Protein AF-G0PFN5-F1 (afdb_monomer)

Radius of gyration: 45.29 Å; Cα contacts (8 Å, |Δi|>4): 20; chains: 1; bounding box: 100×35×114 Å

pLDDT: mean 77.84, std 21.35, range [34.56, 98.44]

Mean predicted aligned error: 17.58 Å

Structure (mmCIF, N/CA/C/O backbone):
data_AF-G0PFN5-F1
#
_entry.id   AF-G0PFN5-F1
#
loop_
_atom_site.group_PDB
_atom_site.id
_atom_site.type_symbol
_atom_site.label_atom_id
_atom_site.label_alt_id
_atom_site.label_comp_id
_atom_site.label_asym_id
_atom_site.label_entity_id
_atom_site.label_seq_id
_atom_site.pdbx_PDB_ins_code
_atom_site.Cartn_x
_atom_site.Cartn_y
_atom_site.Cartn_z
_atom_site.occupancy
_atom_site.B_iso_or_equiv
_atom_site.auth_seq_id
_atom_site.auth_comp_id
_atom_site.auth_asym_id
_atom_site.auth_atom_id
_atom_site.pdbx_PDB_model_num
ATOM 1 N N . MET A 1 1 ? 53.628 -2.715 -49.954 1.00 38.34 1 MET A N 1
ATOM 2 C CA . MET A 1 1 ? 52.979 -1.403 -49.764 1.00 38.34 1 MET A CA 1
ATOM 3 C C . MET A 1 1 ? 51.522 -1.708 -49.493 1.00 38.34 1 MET A C 1
ATOM 5 O O . MET A 1 1 ? 50.896 -2.338 -50.331 1.00 38.34 1 MET A O 1
ATOM 9 N N . VAL A 1 2 ? 51.063 -1.473 -48.265 1.00 45.38 2 VAL A N 1
ATOM 10 C CA . VAL A 1 2 ? 49.713 -1.853 -47.828 1.00 45.38 2 VAL A CA 1
ATOM 11 C C . VAL A 1 2 ? 48.744 -0.859 -48.460 1.00 45.38 2 VAL A C 1
ATOM 13 O O . VAL A 1 2 ? 48.841 0.332 -48.179 1.00 45.38 2 VAL A O 1
ATOM 16 N N . ASN A 1 3 ? 47.882 -1.337 -49.359 1.00 46.19 3 ASN A N 1
ATOM 17 C CA . ASN A 1 3 ? 46.813 -0.542 -49.956 1.00 46.19 3 ASN A CA 1
ATOM 18 C C . ASN A 1 3 ? 45.850 -0.127 -48.838 1.00 46.19 3 ASN A C 1
ATOM 20 O O . ASN A 1 3 ? 45.035 -0.927 -48.388 1.00 46.19 3 ASN A O 1
ATOM 24 N N . GLY A 1 4 ? 46.003 1.100 -48.346 1.00 55.31 4 GLY A N 1
ATOM 25 C CA . GLY A 1 4 ? 45.019 1.740 -47.487 1.00 55.31 4 GLY A CA 1
ATOM 26 C C . GLY A 1 4 ? 43.884 2.246 -48.360 1.00 55.31 4 GLY A C 1
ATOM 27 O O . GLY A 1 4 ? 43.949 3.368 -48.849 1.00 55.31 4 GLY A O 1
ATOM 28 N N . GLU A 1 5 ? 42.880 1.407 -48.602 1.00 64.62 5 GLU A N 1
ATOM 29 C CA . GLU A 1 5 ? 41.589 1.891 -49.085 1.00 64.62 5 GLU A CA 1
ATOM 30 C C . GLU A 1 5 ? 40.995 2.757 -47.967 1.00 64.62 5 GLU A C 1
ATOM 32 O O . GLU A 1 5 ? 40.644 2.253 -46.899 1.00 64.62 5 GLU A O 1
ATOM 37 N N . GLU A 1 6 ? 40.975 4.079 -48.162 1.00 70.81 6 GLU A N 1
ATOM 38 C CA . GLU A 1 6 ? 40.247 4.986 -47.275 1.00 70.81 6 GLU A CA 1
ATOM 39 C C . GLU A 1 6 ? 38.777 4.551 -47.254 1.00 70.81 6 GLU A C 1
ATOM 41 O O . GLU A 1 6 ? 38.123 4.504 -48.297 1.00 70.81 6 GLU A O 1
ATOM 46 N N . GLU A 1 7 ? 38.263 4.189 -46.074 1.00 75.25 7 GLU A N 1
ATOM 47 C CA . GLU A 1 7 ? 36.849 3.849 -45.908 1.00 75.25 7 GLU A CA 1
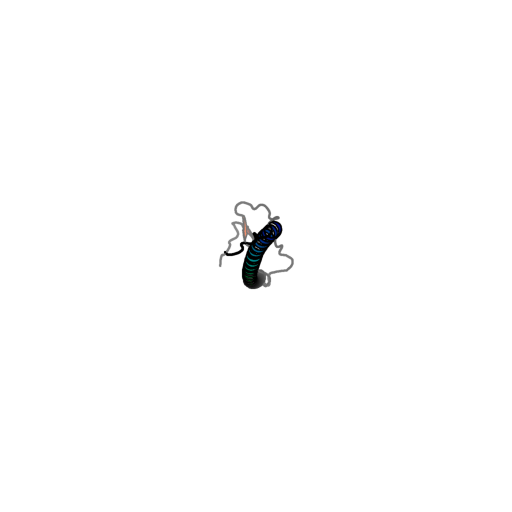ATOM 48 C C . GLU A 1 7 ? 35.964 4.974 -46.451 1.00 75.25 7 GLU A C 1
ATOM 50 O O . GLU A 1 7 ? 36.153 6.141 -46.095 1.00 75.25 7 GLU A O 1
ATOM 55 N N . ASP A 1 8 ? 34.968 4.606 -47.266 1.00 88.88 8 ASP A N 1
ATOM 56 C CA . ASP A 1 8 ? 33.970 5.531 -47.804 1.00 88.88 8 ASP A CA 1
ATOM 57 C C . ASP A 1 8 ? 33.428 6.431 -46.668 1.00 88.88 8 ASP A C 1
ATOM 59 O O . ASP A 1 8 ? 32.925 5.917 -45.656 1.00 88.88 8 ASP A O 1
ATOM 63 N N . PRO A 1 9 ? 33.511 7.769 -46.803 1.00 90.31 9 PRO A N 1
ATOM 64 C CA . PRO A 1 9 ? 33.020 8.711 -45.801 1.00 90.31 9 PRO A CA 1
ATOM 65 C C . PRO A 1 9 ? 31.580 8.439 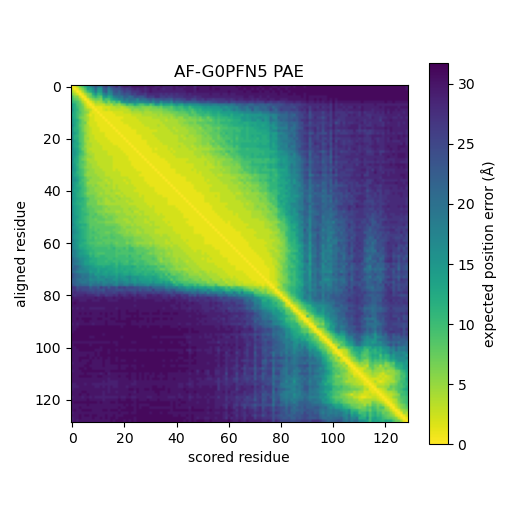-45.344 1.00 90.31 9 PRO A C 1
ATOM 67 O O . PRO A 1 9 ? 31.254 8.650 -44.174 1.00 90.31 9 PRO A O 1
ATOM 70 N N . ASN A 1 10 ? 30.724 7.936 -46.236 1.00 92.19 10 ASN A N 1
ATOM 71 C CA . ASN A 1 10 ? 29.354 7.553 -45.918 1.00 92.19 10 ASN A CA 1
ATOM 72 C C . ASN A 1 10 ? 29.312 6.315 -45.006 1.00 92.19 10 ASN A C 1
ATOM 74 O O . ASN A 1 10 ? 28.575 6.294 -44.021 1.00 92.19 10 ASN A O 1
ATOM 78 N N . VAL A 1 11 ? 30.149 5.308 -45.269 1.00 92.62 11 VAL A N 1
ATOM 79 C CA . VAL A 1 11 ? 30.278 4.122 -44.406 1.00 92.62 11 VAL A CA 1
ATOM 80 C C . VAL A 1 11 ? 30.765 4.529 -43.014 1.00 92.62 11 VAL A C 1
ATOM 82 O O . VAL A 1 11 ? 30.177 4.117 -42.012 1.00 92.62 11 VAL A O 1
ATOM 85 N N . ARG A 1 12 ? 31.773 5.404 -42.930 1.00 91.69 12 ARG A N 1
ATOM 86 C CA . ARG A 1 12 ? 32.274 5.934 -41.651 1.00 91.69 12 ARG A CA 1
ATOM 87 C C . ARG A 1 12 ? 31.207 6.718 -40.882 1.00 91.69 12 ARG A C 1
ATOM 89 O O . ARG A 1 12 ? 31.099 6.578 -39.659 1.00 91.69 12 ARG A O 1
ATOM 96 N N . TYR A 1 13 ? 30.408 7.522 -41.582 1.00 93.81 13 TYR A N 1
ATOM 97 C CA . TYR A 1 13 ? 29.292 8.260 -40.993 1.00 93.81 13 TYR A CA 1
ATOM 98 C C . TYR A 1 13 ? 28.263 7.314 -40.365 1.00 93.81 13 TYR A C 1
ATOM 100 O O . TYR A 1 13 ? 27.919 7.477 -39.192 1.00 93.81 13 TYR A O 1
ATOM 108 N N . TRP A 1 14 ? 27.814 6.295 -41.103 1.00 96.31 14 TRP A N 1
ATOM 109 C CA . TRP A 1 14 ? 26.815 5.351 -40.600 1.00 96.31 14 TRP A CA 1
ATOM 110 C C . TRP A 1 14 ? 27.335 4.478 -39.462 1.00 96.31 14 TRP A C 1
ATOM 112 O O . TRP A 1 14 ? 26.596 4.272 -38.503 1.00 96.31 14 TRP A O 1
ATOM 122 N N . LYS A 1 15 ? 28.603 4.048 -39.503 1.00 95.88 15 LYS A N 1
ATOM 123 C CA . LYS A 1 15 ? 29.251 3.369 -38.368 1.00 95.88 15 LYS A CA 1
ATOM 124 C C . LYS A 1 15 ? 29.200 4.229 -37.110 1.00 95.88 15 LYS A C 1
ATOM 126 O O . LYS A 1 15 ? 28.652 3.809 -36.101 1.00 95.88 15 LYS A O 1
ATOM 131 N N . THR A 1 16 ? 29.635 5.484 -37.220 1.00 96.25 16 THR A N 1
ATOM 132 C CA . THR A 1 16 ? 29.615 6.428 -36.093 1.00 96.25 16 THR A CA 1
ATOM 133 C C . THR A 1 16 ? 28.195 6.641 -35.558 1.00 96.25 16 THR A C 1
ATOM 135 O O . THR A 1 16 ? 27.978 6.681 -34.349 1.00 96.25 16 THR A O 1
ATOM 138 N N . LYS A 1 17 ? 27.196 6.775 -36.441 1.00 97.69 17 LYS A N 1
ATOM 139 C CA . LYS A 1 17 ? 25.790 6.918 -36.032 1.00 97.69 17 LYS A CA 1
ATOM 140 C C . LYS A 1 17 ? 25.260 5.674 -35.329 1.00 97.69 17 LYS A C 1
ATOM 142 O O . LYS A 1 17 ? 24.545 5.814 -34.340 1.00 97.69 17 LYS A O 1
ATOM 147 N N . TYR A 1 18 ? 25.614 4.492 -35.822 1.00 97.44 18 TYR A N 1
ATOM 148 C CA . TYR A 1 18 ? 25.228 3.228 -35.213 1.00 97.44 18 TYR A CA 1
ATOM 149 C C . TYR A 1 18 ? 25.867 3.051 -33.833 1.00 97.44 18 TYR A C 1
ATOM 151 O O . TYR A 1 18 ? 25.165 2.716 -32.885 1.00 97.44 18 TYR A O 1
ATOM 159 N N . ASP A 1 19 ? 27.152 3.373 -33.689 1.00 97.38 19 ASP A N 1
ATOM 160 C CA . ASP A 1 19 ? 27.862 3.299 -32.409 1.00 97.38 19 ASP A CA 1
ATOM 161 C C . ASP A 1 19 ? 27.235 4.230 -31.362 1.00 97.38 19 ASP A C 1
ATOM 163 O O . ASP A 1 19 ? 27.017 3.836 -30.215 1.00 97.38 19 ASP A O 1
ATOM 167 N N . LEU A 1 20 ? 26.877 5.456 -31.763 1.00 97.50 20 LEU A N 1
ATOM 168 C CA . LEU A 1 20 ? 26.175 6.401 -30.892 1.00 97.50 20 LEU A CA 1
ATOM 169 C C . LEU A 1 20 ? 24.795 5.885 -30.473 1.00 97.50 20 LEU A C 1
ATOM 171 O O . LEU A 1 20 ? 24.434 6.014 -29.304 1.00 97.50 20 LEU A O 1
ATOM 175 N N . LEU A 1 21 ? 24.039 5.303 -31.408 1.00 97.81 21 LEU A N 1
ATOM 176 C CA . LEU A 1 21 ? 22.723 4.731 -31.128 1.00 97.81 21 LEU A CA 1
ATOM 177 C C . LEU A 1 21 ? 22.824 3.524 -30.190 1.00 97.81 21 LEU A C 1
ATOM 179 O O . LEU A 1 21 ? 22.034 3.407 -29.259 1.00 97.81 21 LEU A O 1
ATOM 183 N N . LEU A 1 22 ? 23.810 2.652 -30.401 1.00 97.69 22 LEU A N 1
ATOM 184 C CA . LEU A 1 22 ? 24.052 1.491 -29.552 1.00 97.69 22 LEU A CA 1
ATOM 185 C C . LEU A 1 22 ? 24.429 1.917 -28.128 1.00 97.69 22 LEU A C 1
ATOM 187 O O . LEU A 1 22 ? 23.909 1.362 -27.161 1.00 97.69 22 LEU A O 1
ATOM 191 N N . ALA A 1 23 ? 25.281 2.937 -27.996 1.00 97.19 23 ALA A N 1
ATOM 192 C CA . ALA A 1 23 ? 25.632 3.508 -26.702 1.00 97.19 23 ALA A CA 1
ATOM 193 C C . ALA A 1 23 ? 24.418 4.141 -26.000 1.00 97.19 23 ALA A C 1
ATOM 195 O O . ALA A 1 23 ? 24.270 4.012 -24.786 1.00 97.19 23 ALA A O 1
ATOM 196 N N . ASP A 1 24 ? 23.540 4.817 -26.744 1.00 98.00 24 ASP A N 1
ATOM 197 C CA . ASP A 1 24 ? 22.324 5.423 -26.194 1.00 98.00 24 ASP A CA 1
ATOM 198 C C . ASP A 1 24 ? 21.286 4.392 -25.749 1.00 98.00 24 ASP A C 1
ATOM 200 O O . ASP A 1 24 ? 20.723 4.488 -24.655 1.00 98.00 24 ASP A O 1
ATOM 204 N N . TYR A 1 25 ? 21.105 3.352 -26.561 1.00 98.12 25 TYR A N 1
ATOM 205 C CA . TYR A 1 25 ? 20.288 2.202 -26.215 1.00 98.12 25 TYR A CA 1
ATOM 206 C C . TYR A 1 25 ? 20.812 1.508 -24.953 1.00 98.12 25 TYR A C 1
ATOM 208 O O . TYR A 1 25 ? 20.024 1.210 -24.059 1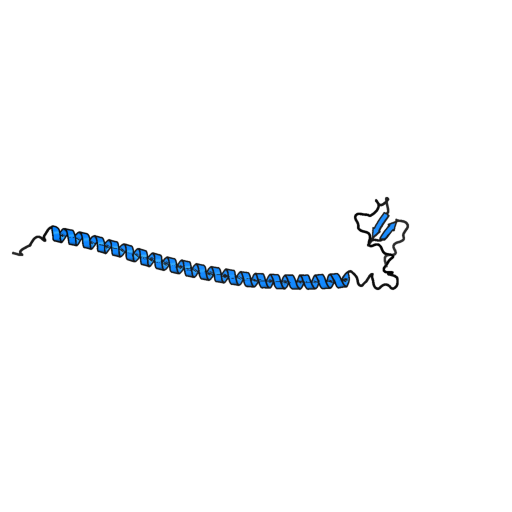.00 98.12 25 TYR A O 1
ATOM 216 N N . GLY A 1 26 ? 22.133 1.322 -24.839 1.00 98.06 26 GLY A N 1
ATOM 217 C CA . GLY A 1 26 ? 22.770 0.774 -23.640 1.00 98.06 26 GLY A CA 1
ATOM 218 C C . GLY A 1 26 ? 22.436 1.578 -22.384 1.00 98.06 26 GLY A C 1
ATOM 219 O O . GLY A 1 26 ? 21.921 1.017 -21.421 1.00 98.06 26 GLY A O 1
ATOM 220 N N . ARG A 1 27 ? 22.610 2.907 -22.428 1.00 97.75 27 ARG A N 1
ATOM 221 C CA . ARG A 1 27 ? 22.263 3.795 -21.302 1.00 97.75 27 ARG A CA 1
ATOM 222 C C . ARG A 1 27 ? 20.788 3.717 -20.923 1.00 97.75 27 ARG A C 1
ATOM 224 O O . ARG A 1 27 ? 20.447 3.707 -19.744 1.00 97.75 27 ARG A O 1
ATOM 231 N N . THR A 1 28 ? 19.906 3.685 -21.919 1.00 98.00 28 THR A N 1
ATOM 232 C CA . THR A 1 28 ? 18.458 3.627 -21.681 1.00 98.00 28 THR A CA 1
ATOM 233 C C . THR A 1 28 ? 18.059 2.288 -21.074 1.00 98.00 28 THR A C 1
ATOM 235 O O . THR A 1 28 ? 17.230 2.251 -20.169 1.00 98.00 28 THR A O 1
ATOM 238 N N . LYS A 1 29 ? 18.675 1.196 -21.531 1.00 98.31 29 LYS A N 1
ATOM 239 C CA . LYS A 1 29 ? 18.472 -0.138 -20.972 1.00 98.31 29 LYS A CA 1
ATOM 240 C C . LYS A 1 29 ? 18.913 -0.203 -19.507 1.00 98.31 29 LYS A C 1
ATOM 242 O O . LYS A 1 29 ? 18.121 -0.616 -18.671 1.00 98.31 29 LYS A O 1
ATOM 247 N N . GLU A 1 30 ? 20.118 0.268 -19.190 1.00 98.25 30 GLU A N 1
ATOM 248 C CA . GLU A 1 30 ? 20.625 0.310 -17.808 1.00 98.25 30 GLU A CA 1
ATOM 249 C C . GLU A 1 30 ? 19.725 1.154 -16.893 1.00 98.25 30 GLU A C 1
ATOM 251 O O . GLU A 1 30 ? 19.429 0.771 -15.760 1.00 98.25 30 GLU A O 1
ATOM 256 N N . LEU A 1 31 ? 19.243 2.298 -17.391 1.00 98.25 31 LEU A N 1
ATOM 257 C CA . LEU A 1 31 ? 18.302 3.135 -16.654 1.00 98.25 31 LEU A CA 1
ATOM 258 C C . LEU A 1 31 ? 16.972 2.411 -16.414 1.00 98.25 31 LEU A C 1
ATOM 260 O O . LEU A 1 31 ? 16.442 2.483 -15.307 1.00 98.25 31 LEU A O 1
ATOM 264 N N . ALA A 1 32 ? 16.439 1.722 -17.425 1.00 98.12 32 ALA A N 1
ATOM 265 C CA . ALA A 1 32 ? 15.196 0.969 -17.305 1.00 98.12 32 ALA A CA 1
ATOM 266 C C . ALA A 1 32 ? 15.319 -0.156 -16.266 1.00 98.12 32 ALA A C 1
ATOM 268 O O . ALA A 1 32 ? 14.476 -0.241 -15.377 1.00 98.12 32 ALA A O 1
ATOM 269 N N . GLU A 1 33 ? 16.400 -0.938 -16.308 1.00 98.31 33 GLU A N 1
ATOM 270 C CA . GLU A 1 33 ? 16.682 -2.004 -15.334 1.00 98.31 33 GLU A CA 1
ATOM 271 C C . GLU A 1 33 ? 16.844 -1.442 -13.906 1.00 98.31 33 GLU A C 1
ATOM 273 O O . GLU A 1 33 ? 16.318 -1.992 -12.934 1.00 98.31 33 GLU A O 1
ATOM 278 N N . SER A 1 34 ? 17.516 -0.292 -13.760 1.00 98.44 34 SER A N 1
ATOM 279 C CA . SER A 1 34 ? 17.642 0.391 -12.466 1.00 98.44 34 SER A CA 1
ATOM 280 C C . SER A 1 34 ? 16.296 0.881 -11.925 1.00 98.44 34 SER A C 1
ATOM 282 O O . SER A 1 34 ? 16.046 0.788 -10.722 1.00 98.44 34 SER A O 1
ATOM 284 N N . LEU A 1 35 ? 15.431 1.421 -12.787 1.00 98.25 35 LEU A N 1
ATOM 285 C CA . LEU A 1 35 ? 14.096 1.868 -12.394 1.00 98.25 35 LEU A CA 1
ATOM 286 C C . LEU A 1 35 ? 13.192 0.691 -12.032 1.00 98.25 35 LEU A C 1
ATOM 288 O O . LEU A 1 35 ? 12.472 0.787 -11.045 1.00 98.25 35 LEU A O 1
ATOM 292 N N . GLU A 1 36 ? 13.261 -0.413 -12.773 1.00 98.25 36 GLU A N 1
ATOM 293 C CA . GLU A 1 36 ? 12.532 -1.643 -12.456 1.00 98.25 36 GLU A CA 1
ATOM 294 C C . GLU A 1 36 ? 12.925 -2.175 -11.073 1.00 98.25 36 GLU A C 1
ATOM 296 O O . GLU A 1 36 ? 12.056 -2.443 -10.247 1.00 98.25 36 GLU A O 1
ATOM 301 N N . THR A 1 37 ? 14.226 -2.202 -10.769 1.00 98.25 37 THR A N 1
ATOM 302 C CA . THR A 1 37 ? 14.732 -2.619 -9.450 1.00 98.25 37 THR A CA 1
ATOM 303 C C . THR A 1 37 ? 14.196 -1.718 -8.333 1.00 98.25 37 THR A C 1
ATOM 305 O O . THR A 1 37 ? 13.667 -2.205 -7.340 1.00 98.25 37 THR A O 1
ATOM 308 N N . LYS A 1 38 ? 14.249 -0.391 -8.516 1.00 98.44 38 LYS A N 1
ATOM 309 C CA . LYS A 1 38 ? 13.707 0.571 -7.539 1.00 98.44 38 LYS A CA 1
ATOM 310 C C . LYS A 1 38 ? 12.199 0.436 -7.354 1.00 98.44 38 LYS A C 1
ATOM 312 O O . LYS A 1 38 ? 11.699 0.632 -6.252 1.00 98.44 38 LYS A O 1
ATOM 317 N N . LEU A 1 39 ? 11.459 0.149 -8.425 1.00 98.31 39 LEU A N 1
ATOM 318 C CA . LEU A 1 39 ? 10.018 -0.073 -8.339 1.00 98.31 39 LEU A CA 1
ATOM 319 C C . LEU A 1 39 ? 9.704 -1.330 -7.528 1.00 98.31 39 LEU A C 1
ATOM 321 O O . LEU A 1 39 ? 8.798 -1.280 -6.702 1.00 98.31 39 LEU A O 1
ATOM 325 N N . LEU A 1 40 ? 10.465 -2.411 -7.715 1.00 98.25 40 LEU A N 1
ATOM 326 C CA . LEU A 1 40 ? 10.326 -3.627 -6.911 1.00 98.25 40 LEU A CA 1
ATOM 327 C C . LEU A 1 40 ? 10.604 -3.354 -5.428 1.00 98.25 40 LEU A C 1
ATOM 329 O O . LEU A 1 40 ? 9.773 -3.695 -4.594 1.00 98.25 40 LEU A O 1
ATOM 333 N N . GLU A 1 41 ? 11.691 -2.648 -5.104 1.00 98.25 41 GLU A N 1
ATOM 334 C CA . GLU A 1 41 ? 12.004 -2.252 -3.721 1.00 98.25 41 GLU A CA 1
ATOM 335 C C . GLU A 1 41 ? 10.868 -1.429 -3.086 1.00 98.25 41 GLU A C 1
ATOM 337 O O . GLU A 1 41 ? 10.454 -1.692 -1.957 1.00 98.25 41 GLU A O 1
ATOM 342 N N . ILE A 1 42 ? 10.309 -0.457 -3.820 1.00 98.38 42 ILE A N 1
ATOM 343 C CA . ILE A 1 42 ? 9.186 0.363 -3.337 1.00 98.38 42 ILE A CA 1
ATOM 344 C C . ILE A 1 42 ? 7.941 -0.494 -3.072 1.00 98.38 42 ILE A C 1
ATOM 346 O O . ILE A 1 42 ? 7.236 -0.246 -2.090 1.00 98.38 42 ILE A O 1
ATOM 350 N N . VAL A 1 43 ? 7.652 -1.469 -3.939 1.00 98.31 43 VAL A N 1
ATOM 351 C CA . VAL A 1 43 ? 6.513 -2.382 -3.773 1.00 98.31 43 VAL A CA 1
ATOM 352 C C . VAL A 1 43 ? 6.707 -3.255 -2.535 1.00 98.31 43 VAL A C 1
ATOM 354 O O . VAL A 1 43 ? 5.818 -3.279 -1.687 1.00 98.31 43 VAL A O 1
ATOM 357 N N . GLU A 1 44 ? 7.876 -3.874 -2.361 1.00 97.94 44 GLU A N 1
ATOM 358 C CA . GLU A 1 44 ? 8.186 -4.697 -1.183 1.00 97.94 44 GLU A CA 1
ATOM 359 C C . GLU A 1 44 ? 8.090 -3.889 0.125 1.00 97.94 44 GLU A C 1
ATOM 361 O O . GLU A 1 44 ? 7.497 -4.326 1.116 1.00 97.94 44 GLU A O 1
ATOM 366 N N . GLU A 1 45 ? 8.624 -2.663 0.141 1.00 98.12 45 GLU A N 1
ATOM 367 C CA . GLU A 1 45 ? 8.503 -1.768 1.294 1.00 98.12 45 GLU A CA 1
ATOM 368 C C . GLU A 1 45 ? 7.059 -1.347 1.579 1.00 98.12 45 GLU A C 1
ATOM 370 O O . GLU A 1 45 ? 6.708 -1.069 2.732 1.00 98.12 45 GLU A O 1
ATOM 375 N N . HIS A 1 46 ? 6.238 -1.208 0.539 1.00 97.75 46 HIS A N 1
ATOM 376 C CA . HIS A 1 46 ? 4.830 -0.870 0.683 1.00 97.75 46 HIS A CA 1
ATOM 377 C C . HIS A 1 46 ? 4.047 -2.051 1.258 1.00 97.75 46 HIS A C 1
ATOM 379 O O . HIS A 1 46 ? 3.331 -1.866 2.238 1.00 97.75 46 HIS A O 1
ATOM 385 N N . GLU A 1 47 ? 4.229 -3.255 0.716 1.00 98.19 47 GLU A N 1
ATOM 386 C CA . GLU A 1 47 ? 3.601 -4.484 1.214 1.00 98.19 47 GLU A CA 1
ATOM 387 C C . GLU A 1 47 ? 3.926 -4.709 2.692 1.00 98.19 47 GLU A C 1
ATOM 389 O O . GLU A 1 47 ? 3.021 -4.838 3.514 1.00 98.19 47 GLU A O 1
ATOM 394 N N . LYS A 1 48 ? 5.202 -4.592 3.075 1.00 97.94 48 LYS A N 1
ATOM 395 C CA . LYS A 1 48 ? 5.621 -4.701 4.478 1.00 97.94 48 LYS A CA 1
ATOM 396 C C . LYS A 1 48 ? 4.965 -3.653 5.384 1.00 97.94 48 LYS A C 1
ATOM 398 O O . LYS A 1 48 ? 4.658 -3.931 6.543 1.00 97.94 48 LYS A O 1
ATOM 403 N N . ARG A 1 49 ? 4.786 -2.421 4.896 1.00 97.94 49 ARG A N 1
ATOM 404 C CA . ARG A 1 49 ? 4.108 -1.357 5.656 1.00 97.94 49 ARG A CA 1
ATOM 405 C C . ARG A 1 49 ? 2.617 -1.629 5.809 1.00 97.94 49 ARG A C 1
ATOM 407 O O . ARG A 1 49 ? 2.076 -1.322 6.868 1.00 97.94 49 ARG A O 1
ATOM 414 N N . GLU A 1 50 ? 1.965 -2.179 4.792 1.00 98.00 50 GLU A N 1
ATOM 415 C CA . GLU A 1 50 ? 0.560 -2.582 4.877 1.00 98.00 50 GLU A CA 1
ATOM 416 C C . GLU A 1 50 ? 0.381 -3.738 5.864 1.00 98.00 50 GLU A C 1
ATOM 418 O O . GLU A 1 50 ? -0.435 -3.621 6.772 1.00 98.00 50 GLU A O 1
ATOM 423 N N . GLU A 1 51 ? 1.237 -4.763 5.823 1.00 97.88 51 GLU A N 1
ATOM 424 C CA . GLU A 1 51 ? 1.212 -5.856 6.808 1.00 97.88 51 GLU A CA 1
ATOM 425 C C . GLU A 1 51 ? 1.346 -5.346 8.254 1.00 97.88 51 GLU A C 1
ATOM 427 O O . GLU A 1 51 ? 0.629 -5.786 9.155 1.00 97.88 51 GLU A O 1
ATOM 432 N N . GLN A 1 52 ? 2.237 -4.376 8.489 1.00 97.94 52 GLN A N 1
ATOM 433 C CA . GLN A 1 52 ? 2.400 -3.745 9.803 1.00 97.94 52 GLN A CA 1
ATOM 434 C C . GLN A 1 52 ? 1.154 -2.969 10.244 1.00 97.94 52 GLN A C 1
ATOM 436 O O . GLN A 1 52 ? 0.807 -2.982 11.429 1.00 97.94 52 GLN A O 1
ATOM 441 N N . LYS A 1 53 ? 0.484 -2.273 9.318 1.00 97.75 53 LYS A N 1
ATOM 442 C CA . LYS A 1 53 ? -0.768 -1.566 9.615 1.00 97.75 53 LYS A CA 1
ATOM 443 C C . LYS A 1 53 ? -1.892 -2.549 9.919 1.00 97.75 53 LYS A C 1
ATOM 445 O O . LYS A 1 53 ? -2.606 -2.329 10.891 1.00 97.75 53 LYS A O 1
ATOM 450 N N . ASP A 1 54 ? -2.010 -3.630 9.156 1.00 98.31 54 ASP A N 1
ATOM 451 C CA . ASP A 1 54 ? -3.021 -4.666 9.368 1.00 98.31 54 ASP A CA 1
ATOM 452 C C . ASP A 1 54 ? -2.847 -5.360 10.721 1.00 98.31 54 ASP A C 1
ATOM 454 O O . ASP A 1 54 ? -3.824 -5.601 11.431 1.00 98.31 54 ASP A O 1
ATOM 458 N N . GLU A 1 55 ? -1.605 -5.648 11.122 1.00 98.19 55 GLU A N 1
ATOM 459 C CA . GLU A 1 55 ? -1.321 -6.161 12.465 1.00 98.19 55 GLU A CA 1
ATOM 460 C C . GLU A 1 55 ? -1.740 -5.151 13.539 1.00 98.19 55 GLU A C 1
ATOM 462 O O . GLU A 1 55 ? -2.423 -5.500 14.503 1.00 98.19 55 GLU A O 1
ATOM 467 N N . ARG A 1 56 ? -1.414 -3.868 13.342 1.00 97.94 56 ARG A N 1
ATOM 468 C CA . ARG A 1 56 ? -1.788 -2.815 14.288 1.00 97.94 56 ARG A CA 1
ATOM 469 C C . ARG A 1 56 ? -3.302 -2.636 14.403 1.00 97.94 56 ARG A C 1
ATOM 471 O O . ARG A 1 56 ? -3.795 -2.373 15.499 1.00 97.94 56 ARG A O 1
ATOM 478 N N . ILE A 1 57 ? -4.036 -2.769 13.300 1.00 98.25 57 ILE A N 1
ATOM 479 C CA . ILE A 1 57 ? -5.502 -2.741 13.293 1.00 98.25 57 ILE A CA 1
ATOM 480 C C . ILE A 1 57 ? -6.038 -3.906 14.128 1.00 98.25 57 ILE A C 1
ATOM 482 O O . ILE A 1 57 ? -6.821 -3.662 15.044 1.00 98.25 57 ILE A O 1
ATOM 486 N N . ARG A 1 58 ? -5.541 -5.131 13.914 1.00 98.12 58 ARG A N 1
ATOM 487 C CA . ARG A 1 58 ? -5.953 -6.316 14.688 1.00 98.12 58 ARG A CA 1
ATOM 488 C C . ARG A 1 58 ? -5.697 -6.165 16.192 1.00 98.12 58 ARG A C 1
ATOM 490 O O . ARG A 1 58 ? -6.543 -6.531 17.010 1.00 98.12 58 ARG A O 1
ATOM 497 N N . GLU A 1 59 ? -4.561 -5.589 16.584 1.00 98.19 59 GLU A N 1
ATOM 498 C CA . GLU A 1 59 ? -4.273 -5.276 17.993 1.00 98.19 59 GLU A CA 1
ATOM 499 C C . GLU A 1 59 ? -5.269 -4.267 18.591 1.00 98.19 59 GLU A C 1
ATOM 501 O O . GLU A 1 59 ? -5.725 -4.421 19.732 1.00 98.19 59 GLU A O 1
ATOM 506 N N . LEU A 1 60 ? -5.599 -3.216 17.835 1.00 97.75 60 LEU A N 1
ATOM 507 C CA . LEU A 1 60 ? -6.531 -2.178 18.270 1.00 97.75 60 LEU A CA 1
ATOM 508 C C . LEU A 1 60 ? -7.962 -2.711 18.372 1.00 97.75 60 LEU A C 1
ATOM 510 O O . LEU A 1 60 ? -8.626 -2.424 19.365 1.00 97.75 60 LEU A O 1
ATOM 514 N N . GLU A 1 61 ? -8.410 -3.521 17.414 1.00 98.12 61 GLU A N 1
ATOM 515 C CA . GLU A 1 61 ? -9.712 -4.198 17.450 1.00 98.12 61 GLU A CA 1
ATOM 516 C C . GLU A 1 61 ? -9.854 -5.047 18.714 1.00 98.12 61 GLU A C 1
ATOM 518 O O . GLU A 1 61 ? -10.815 -4.890 19.467 1.00 98.12 61 GLU A O 1
ATOM 523 N N . LYS A 1 62 ? -8.836 -5.857 19.033 1.00 98.00 62 LYS A N 1
ATOM 524 C CA . LYS A 1 62 ? -8.817 -6.643 20.272 1.00 98.00 62 LYS A CA 1
ATOM 525 C C . LYS A 1 62 ? -8.902 -5.760 21.521 1.00 98.00 62 LYS A C 1
ATOM 527 O O . LYS A 1 62 ? -9.624 -6.083 22.463 1.00 98.00 62 LYS A O 1
ATOM 532 N N . THR A 1 63 ? -8.177 -4.643 21.534 1.00 98.00 63 THR A N 1
ATOM 533 C CA . THR A 1 63 ? -8.196 -3.697 22.661 1.00 98.00 63 THR A CA 1
ATOM 534 C C . THR A 1 63 ? -9.580 -3.063 22.836 1.00 98.00 63 THR A C 1
ATOM 536 O O . THR A 1 63 ? -10.049 -2.898 23.963 1.00 98.00 63 THR A O 1
ATOM 539 N N . VAL A 1 64 ? -10.253 -2.726 21.732 1.00 97.88 64 VAL A N 1
ATOM 540 C CA . VAL A 1 64 ? -11.620 -2.189 21.737 1.00 97.88 64 VAL A CA 1
ATOM 541 C C . VAL A 1 64 ? -12.609 -3.230 22.260 1.00 97.88 64 VAL A C 1
ATOM 543 O O . VAL A 1 64 ? -13.419 -2.905 23.127 1.00 97.88 64 VAL A O 1
ATOM 546 N N . ASP A 1 65 ? -12.508 -4.482 21.819 1.00 97.69 65 ASP A N 1
ATOM 547 C CA . ASP A 1 65 ? -13.360 -5.571 22.307 1.00 97.69 65 ASP A CA 1
ATOM 548 C C . ASP A 1 65 ? -13.197 -5.803 23.815 1.00 97.69 65 ASP A C 1
ATOM 550 O O . ASP A 1 65 ? -14.180 -5.974 24.543 1.00 97.69 65 ASP A O 1
ATOM 554 N N . GLU A 1 66 ? -11.961 -5.783 24.316 1.00 97.38 66 GLU A N 1
ATOM 555 C CA . GLU A 1 66 ? -11.675 -5.900 25.748 1.00 97.38 66 GLU A CA 1
ATOM 556 C C . GLU A 1 66 ? -12.247 -4.719 26.547 1.00 97.38 66 GLU A C 1
ATOM 558 O O . GLU A 1 66 ? -12.842 -4.920 27.613 1.00 97.38 66 GLU A O 1
ATOM 563 N N . ALA A 1 67 ? -12.116 -3.495 26.029 1.00 95.69 67 ALA A N 1
ATOM 564 C CA . ALA A 1 67 ? -12.683 -2.303 26.649 1.00 95.69 67 ALA A CA 1
ATOM 565 C C . ALA A 1 67 ? -14.219 -2.352 26.684 1.00 95.69 67 ALA A C 1
ATOM 567 O O . ALA A 1 67 ? -14.806 -2.095 27.737 1.00 95.69 67 ALA A O 1
ATOM 568 N N . ASN A 1 68 ? -14.864 -2.751 25.585 1.00 96.81 68 ASN A N 1
ATOM 569 C CA . ASN A 1 68 ? -16.318 -2.894 25.497 1.00 96.81 68 ASN A CA 1
ATOM 570 C C . ASN A 1 68 ? -16.844 -3.920 26.506 1.00 96.81 68 ASN A C 1
ATOM 572 O O . ASN A 1 68 ? -17.754 -3.614 27.272 1.00 96.81 68 ASN A O 1
ATOM 576 N N . ARG A 1 69 ? -16.205 -5.093 26.614 1.00 96.38 69 ARG A N 1
ATOM 577 C CA . ARG A 1 69 ? -16.565 -6.098 27.634 1.00 96.38 69 ARG A CA 1
ATOM 578 C C . ARG A 1 69 ? -16.453 -5.553 29.055 1.00 96.38 69 ARG A C 1
ATOM 580 O O . ARG A 1 69 ? -17.264 -5.883 29.918 1.00 96.38 69 ARG A O 1
ATOM 587 N N . ARG A 1 70 ? -15.439 -4.728 29.330 1.00 95.38 70 ARG A N 1
ATOM 588 C CA . ARG A 1 70 ? -15.271 -4.102 30.647 1.00 95.38 70 ARG A CA 1
ATOM 589 C C . ARG A 1 70 ? -16.358 -3.066 30.924 1.00 95.38 70 ARG A C 1
ATOM 591 O O . ARG A 1 70 ? -16.827 -2.994 32.058 1.00 95.38 70 ARG A O 1
ATOM 598 N N . ILE A 1 71 ? -16.762 -2.294 29.917 1.00 94.19 71 ILE A N 1
ATOM 599 C CA . ILE A 1 71 ? -17.891 -1.362 30.015 1.00 94.19 71 ILE A CA 1
ATOM 600 C C . ILE A 1 71 ? -19.173 -2.136 30.330 1.00 94.19 71 ILE A C 1
ATOM 602 O O . ILE A 1 71 ? -19.808 -1.833 31.334 1.00 94.19 71 ILE A O 1
ATOM 606 N N . GLU A 1 72 ? -19.481 -3.201 29.585 1.00 93.06 72 GLU A N 1
ATOM 607 C CA . GLU A 1 72 ? -20.659 -4.048 29.831 1.00 93.06 72 GLU A CA 1
ATOM 608 C C . GLU A 1 72 ? -20.685 -4.613 31.263 1.00 93.06 72 GLU A C 1
ATOM 610 O O . GLU A 1 72 ? -21.718 -4.603 31.934 1.00 93.06 72 GLU A O 1
ATOM 615 N N . GLN A 1 73 ? -19.538 -5.073 31.778 1.00 92.31 73 GLN A N 1
ATOM 616 C CA . GLN A 1 73 ? -19.427 -5.556 33.159 1.00 92.31 73 GLN A CA 1
ATOM 617 C C . GLN A 1 73 ? -19.699 -4.455 34.190 1.00 92.31 73 GLN A C 1
ATOM 619 O O . GLN A 1 73 ? -20.371 -4.702 35.194 1.00 92.31 73 GLN A O 1
ATOM 624 N N . LEU A 1 74 ? -19.174 -3.248 33.963 1.00 89.62 74 LEU A N 1
ATOM 625 C CA . LEU A 1 74 ? -19.386 -2.103 34.847 1.00 89.62 74 LEU A CA 1
ATOM 626 C C . LEU A 1 74 ? -20.839 -1.616 34.802 1.00 89.62 74 LEU A C 1
ATOM 628 O O . LEU A 1 74 ? -21.413 -1.329 35.852 1.00 89.62 74 LEU A O 1
ATOM 632 N N . GLU A 1 75 ? -21.459 -1.582 33.625 1.00 85.31 75 GLU A N 1
ATOM 633 C CA . GLU A 1 75 ? -22.879 -1.260 33.453 1.00 85.31 75 GLU A CA 1
ATOM 634 C C . GLU A 1 75 ? -23.774 -2.289 34.160 1.00 85.31 75 GLU A C 1
ATOM 636 O O . GLU A 1 75 ? -24.686 -1.923 34.909 1.00 85.31 75 GLU A O 1
ATOM 641 N N . ALA A 1 76 ? -23.471 -3.582 34.019 1.00 82.75 76 ALA A N 1
ATOM 642 C CA . ALA A 1 76 ? -24.169 -4.650 34.733 1.00 82.75 76 ALA A CA 1
ATOM 643 C C . ALA A 1 76 ? -23.988 -4.559 36.261 1.00 82.75 76 ALA A C 1
ATOM 645 O O . ALA A 1 76 ? -24.911 -4.853 37.022 1.00 82.75 76 ALA A O 1
ATOM 646 N N . ALA A 1 77 ? -22.814 -4.140 36.740 1.00 78.25 77 ALA A N 1
ATOM 647 C CA . ALA A 1 77 ? -22.575 -3.925 38.166 1.00 78.25 77 ALA A CA 1
ATOM 648 C C . ALA A 1 77 ? -23.327 -2.693 38.703 1.00 78.25 77 ALA A C 1
ATOM 650 O O . ALA A 1 77 ? -23.910 -2.762 39.784 1.00 78.25 77 ALA A O 1
ATOM 651 N N . CYS A 1 78 ? -23.359 -1.594 37.943 1.00 68.75 78 CYS A N 1
ATOM 652 C CA . CYS A 1 78 ? -24.057 -0.357 38.300 1.00 68.75 78 CYS A CA 1
ATOM 653 C C . CYS A 1 78 ? -25.580 -0.550 38.357 1.00 68.75 78 CYS A C 1
ATOM 655 O O . CYS A 1 78 ? -26.236 -0.145 39.316 1.00 68.75 78 CYS A O 1
ATOM 657 N N . THR A 1 79 ? -26.151 -1.249 37.373 1.00 64.31 79 THR A N 1
ATOM 658 C CA . THR A 1 79 ? -27.585 -1.580 37.366 1.00 64.31 79 THR A CA 1
ATOM 659 C C . THR A 1 79 ? -27.980 -2.483 38.537 1.00 64.31 79 THR A C 1
ATOM 661 O O . THR A 1 79 ? -29.049 -2.296 39.115 1.00 64.31 79 THR A O 1
ATOM 664 N N . ARG A 1 80 ? -27.105 -3.410 38.956 1.00 54.59 80 ARG A N 1
ATOM 665 C CA . ARG A 1 80 ? -27.327 -4.251 40.146 1.00 54.59 80 ARG A CA 1
ATOM 666 C C . ARG A 1 80 ? -27.185 -3.492 41.467 1.00 54.59 80 ARG A C 1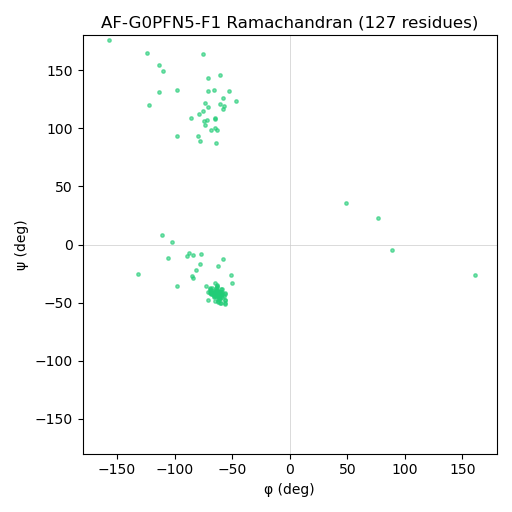
ATOM 668 O O . ARG A 1 80 ? -27.914 -3.793 42.406 1.00 54.59 80 ARG A O 1
ATOM 675 N N . SER A 1 81 ? -26.268 -2.530 41.572 1.00 52.62 81 SER A N 1
ATOM 676 C CA . SER A 1 81 ? -26.030 -1.803 42.828 1.00 52.62 81 SER A CA 1
ATOM 677 C C . SER A 1 81 ? -26.973 -0.615 43.042 1.00 52.62 81 SER A C 1
ATOM 679 O O . SER A 1 81 ? -27.253 -0.270 44.188 1.00 52.62 81 SER A O 1
ATOM 681 N N . SER A 1 82 ? -27.497 -0.004 41.974 1.00 48.12 82 SER A N 1
ATOM 682 C CA . SER A 1 82 ? -28.210 1.276 42.074 1.00 48.12 82 SER A CA 1
ATOM 683 C C . SER A 1 82 ? -29.717 1.181 42.366 1.00 48.12 82 SER A C 1
ATOM 685 O O . SER A 1 82 ? -30.329 2.224 42.593 1.00 48.12 82 SER A O 1
ATOM 687 N N . ILE A 1 83 ? -30.350 -0.003 42.368 1.00 50.22 83 ILE A N 1
ATOM 688 C CA . ILE A 1 83 ? -31.823 -0.106 42.538 1.00 50.22 83 ILE A CA 1
ATOM 689 C C . ILE A 1 83 ? -32.271 -1.148 43.577 1.00 50.22 83 ILE A C 1
ATOM 691 O O . ILE A 1 83 ? -33.326 -0.974 44.191 1.00 50.22 83 ILE A O 1
ATOM 695 N N . ASP A 1 84 ? -31.487 -2.190 43.857 1.00 46.22 84 ASP A N 1
ATOM 696 C CA . ASP A 1 84 ? -31.972 -3.309 44.685 1.00 46.22 84 ASP A CA 1
ATOM 697 C C . ASP A 1 84 ? -31.992 -3.034 46.203 1.00 46.22 84 ASP A C 1
ATOM 699 O O . ASP A 1 84 ? -32.683 -3.735 46.940 1.00 46.22 84 ASP A O 1
ATOM 703 N N . GLY A 1 85 ? -31.283 -2.007 46.686 1.00 46.47 85 GLY A N 1
ATOM 704 C CA . GLY A 1 85 ? -31.264 -1.655 48.114 1.00 46.47 85 GLY A CA 1
ATOM 705 C C . GLY A 1 85 ? -32.433 -0.778 48.578 1.00 46.47 85 GLY A C 1
ATOM 706 O O . GLY A 1 85 ? -32.833 -0.857 49.734 1.00 46.47 85 GLY A O 1
ATOM 707 N N . ILE A 1 86 ? -32.998 0.046 47.688 1.00 51.75 86 ILE A N 1
ATOM 708 C CA . ILE A 1 86 ? -34.052 1.020 48.036 1.00 51.75 86 ILE A CA 1
ATOM 709 C C . ILE A 1 86 ? -35.445 0.470 47.696 1.00 51.75 86 ILE A C 1
ATOM 711 O O . ILE A 1 86 ? -36.392 0.678 48.447 1.00 51.75 86 ILE A O 1
ATOM 715 N N . THR A 1 87 ? -35.577 -0.285 46.601 1.00 47.62 87 THR A N 1
ATOM 716 C CA . THR A 1 87 ? -36.885 -0.759 46.105 1.00 47.62 87 THR A CA 1
ATOM 717 C C . THR A 1 87 ? -37.396 -2.041 46.768 1.00 47.62 87 THR A C 1
ATOM 719 O O . THR A 1 87 ? -38.548 -2.411 46.559 1.00 47.62 87 THR A O 1
ATOM 722 N N . ARG A 1 88 ? -36.571 -2.719 47.580 1.00 45.41 88 ARG A N 1
ATOM 723 C CA . ARG A 1 88 ? -36.949 -3.950 48.303 1.00 45.41 88 ARG A CA 1
ATOM 724 C C . ARG A 1 88 ? -37.267 -3.740 49.785 1.00 45.41 88 ARG A C 1
ATOM 726 O O . ARG A 1 88 ? -37.554 -4.721 50.471 1.00 45.41 88 ARG A O 1
ATOM 733 N N . SER A 1 89 ? -37.235 -2.503 50.291 1.00 47.47 89 SER A N 1
ATOM 734 C CA . SER A 1 89 ? -37.811 -2.236 51.613 1.00 47.47 89 SER A CA 1
ATOM 735 C C . SER A 1 89 ? -39.329 -2.452 51.530 1.00 47.47 89 SER A C 1
ATOM 737 O O . SER A 1 89 ? -39.946 -1.916 50.606 1.00 47.47 89 SER A O 1
ATOM 739 N N . PRO A 1 90 ? -39.963 -3.181 52.469 1.00 50.88 90 PRO A N 1
ATOM 740 C CA . PRO A 1 90 ? -41.422 -3.348 52.506 1.00 50.88 90 PRO A CA 1
ATOM 741 C C . PRO A 1 90 ? -42.188 -2.016 52.602 1.00 50.88 90 PRO A C 1
ATOM 743 O O . PRO A 1 90 ? -43.401 -1.984 52.426 1.00 50.88 90 PRO A O 1
ATOM 746 N N . GLU A 1 91 ? -41.482 -0.924 52.899 1.00 50.44 91 GLU A N 1
ATOM 747 C CA . GLU A 1 91 ? -42.008 0.432 53.041 1.00 50.44 91 GLU A CA 1
ATOM 748 C C . GLU A 1 91 ? -42.025 1.220 51.717 1.00 50.44 91 GLU A C 1
ATOM 750 O O . GLU A 1 91 ? -42.644 2.282 51.655 1.00 50.44 91 GLU A O 1
ATOM 755 N N . PHE A 1 92 ? -41.398 0.724 50.640 1.00 48.41 92 PHE A N 1
ATOM 756 C CA . PHE A 1 92 ? -41.358 1.423 49.352 1.00 48.41 92 PHE A CA 1
ATOM 757 C C . PHE A 1 92 ? -42.669 1.224 48.577 1.00 48.41 92 PHE A C 1
ATOM 759 O O . PHE A 1 92 ? -42.852 0.256 47.837 1.00 48.41 92 PHE A O 1
ATOM 766 N N . HIS A 1 93 ? -43.601 2.162 48.741 1.00 50.44 93 HIS A N 1
ATOM 767 C CA . HIS A 1 93 ? -44.873 2.160 48.025 1.00 50.44 93 HIS A CA 1
ATOM 768 C C . HIS A 1 93 ? -44.675 2.841 46.666 1.00 50.44 93 HIS A C 1
ATOM 770 O O . HIS A 1 93 ? -44.468 4.055 46.578 1.00 50.44 93 HIS A O 1
ATOM 776 N N . ALA A 1 94 ? -44.715 2.048 45.592 1.00 45.66 94 ALA A N 1
ATOM 777 C CA . ALA A 1 94 ? -44.633 2.525 44.214 1.00 45.66 94 ALA A CA 1
ATOM 778 C C . ALA A 1 94 ? -45.847 3.419 43.885 1.00 45.66 94 ALA A C 1
ATOM 780 O O . ALA A 1 94 ? -46.881 2.947 43.421 1.00 45.66 94 ALA A O 1
ATOM 781 N N . GLY A 1 95 ? -45.728 4.713 44.182 1.00 47.34 95 GLY A N 1
ATOM 782 C CA . GLY A 1 95 ? -46.776 5.710 43.956 1.00 47.34 95 GLY A CA 1
ATOM 783 C C . GLY A 1 95 ? -46.619 7.005 44.758 1.00 47.34 95 GLY A C 1
ATOM 784 O O . GLY A 1 95 ? -47.067 8.044 44.285 1.00 47.34 95 GLY A O 1
ATOM 785 N N . GLU A 1 96 ? -45.949 6.983 45.917 1.00 48.34 96 GLU A N 1
ATOM 786 C CA . GLU A 1 96 ? -45.806 8.176 46.783 1.00 48.34 96 GLU A CA 1
ATOM 787 C C . GLU A 1 96 ? -44.411 8.818 46.767 1.00 48.34 96 GLU A C 1
ATOM 789 O O . GLU A 1 96 ? -44.234 9.946 47.230 1.00 48.34 9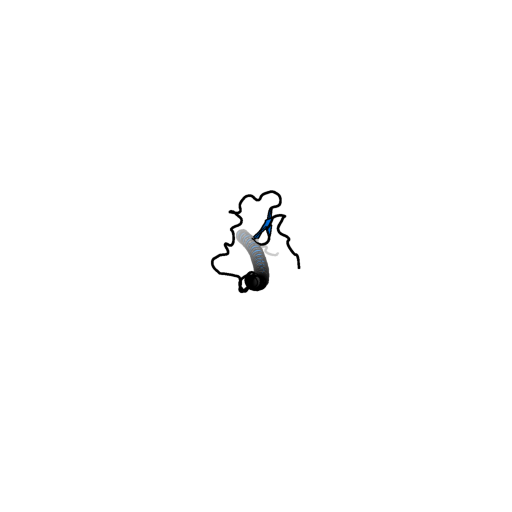6 GLU A O 1
ATOM 794 N N . HIS A 1 97 ? -43.409 8.155 46.192 1.00 49.03 97 HIS A N 1
ATOM 795 C CA . HIS A 1 97 ? -42.048 8.683 46.140 1.00 49.03 97 HIS A CA 1
ATOM 796 C C . HIS A 1 97 ? -41.766 9.344 44.786 1.00 49.03 97 HIS A C 1
ATOM 798 O O . HIS A 1 97 ? -41.349 8.695 43.828 1.00 49.03 97 HIS A O 1
ATOM 804 N N . LEU A 1 98 ? -41.977 10.663 44.710 1.00 45.66 98 LEU A N 1
ATOM 805 C CA . LEU A 1 98 ? -41.435 11.487 43.629 1.00 45.66 98 LEU A CA 1
ATOM 806 C C . LEU A 1 98 ? -39.905 11.482 43.726 1.00 45.66 98 LEU A C 1
ATOM 808 O O . LEU A 1 98 ? -39.332 12.124 44.607 1.00 45.66 98 LEU A O 1
ATOM 812 N N . ILE A 1 99 ? -39.235 10.808 42.791 1.00 49.84 99 ILE A N 1
ATOM 813 C CA . ILE A 1 99 ? -37.821 11.076 42.519 1.00 49.84 99 ILE A CA 1
ATOM 814 C C . ILE A 1 99 ? -37.767 12.509 41.980 1.00 49.84 99 ILE A C 1
ATOM 816 O O . ILE A 1 99 ? -38.152 12.782 40.844 1.00 49.84 99 ILE A O 1
ATOM 820 N N . CYS A 1 100 ? -37.402 13.450 42.848 1.00 46.59 100 CYS A N 1
ATOM 821 C CA . CYS A 1 100 ? -37.445 14.871 42.542 1.00 46.59 100 CYS A CA 1
ATOM 822 C C . CYS A 1 100 ? -36.339 15.213 41.531 1.00 46.59 100 CYS A C 1
ATOM 824 O O . CYS A 1 100 ? -35.155 15.034 41.812 1.00 46.59 100 CYS A O 1
ATOM 826 N N . GLU A 1 101 ? -36.711 15.705 40.348 1.00 49.19 101 GLU A N 1
ATOM 827 C CA . GLU A 1 101 ? -35.759 16.248 39.376 1.00 49.19 101 GLU A CA 1
ATOM 828 C C . GLU A 1 101 ? -35.021 17.442 40.006 1.00 49.19 101 GLU A C 1
ATOM 830 O O . GLU A 1 101 ? -35.651 18.435 40.375 1.00 49.19 101 GLU A O 1
ATOM 835 N N . TYR A 1 102 ? -33.687 17.375 40.103 1.00 51.34 102 TYR A N 1
ATOM 836 C CA . TYR A 1 102 ? -32.846 18.381 40.781 1.00 51.34 102 TYR A CA 1
ATOM 837 C C . TYR A 1 102 ? -33.105 19.838 40.345 1.00 51.34 102 TYR A C 1
ATOM 839 O O . TYR A 1 102 ? -32.912 20.766 41.126 1.00 51.34 102 TYR A O 1
ATOM 847 N N . HIS A 1 103 ? -33.589 20.044 39.120 1.00 51.56 103 HIS A N 1
ATOM 848 C CA . HIS A 1 103 ? -33.873 21.353 38.524 1.00 51.56 103 HIS A CA 1
ATOM 849 C C . HIS A 1 103 ? -35.174 22.010 39.024 1.00 51.56 103 HIS A C 1
ATOM 851 O O . HIS A 1 103 ? -35.441 23.161 38.687 1.00 51.56 103 HIS A O 1
ATOM 857 N N . LYS A 1 104 ? -35.994 21.293 39.803 1.00 53.09 104 LYS A N 1
ATOM 858 C CA . LYS A 1 104 ? -37.271 21.774 40.364 1.00 53.09 104 LYS A CA 1
ATOM 859 C C . LYS A 1 104 ? -37.230 21.949 41.885 1.00 53.09 104 LYS A C 1
ATOM 861 O O . LYS A 1 104 ? -38.270 22.178 42.501 1.00 53.09 104 LYS A O 1
ATOM 866 N N . LEU A 1 105 ? -36.055 21.826 42.503 1.00 54.81 105 LEU A N 1
ATOM 867 C CA . LEU A 1 105 ? -35.935 21.935 43.952 1.00 54.81 105 LEU A CA 1
ATOM 868 C C . LEU A 1 105 ? -36.144 23.393 44.400 1.00 54.81 105 LEU A C 1
ATOM 870 O O . LEU A 1 105 ? -35.545 24.303 43.821 1.00 54.81 105 LEU A O 1
ATOM 874 N N . PRO A 1 106 ? -36.985 23.641 45.422 1.00 62.28 106 PRO A N 1
ATOM 875 C CA . PRO A 1 106 ? -37.162 24.978 45.973 1.00 62.28 106 PRO A CA 1
ATOM 876 C C . PRO A 1 106 ? -35.833 25.500 46.530 1.00 62.28 106 PRO A C 1
ATOM 878 O O . PRO A 1 106 ? -35.035 24.733 47.072 1.00 62.28 106 PRO A O 1
ATOM 881 N N . ILE A 1 107 ? -35.605 26.813 46.409 1.00 61.81 107 ILE A N 1
ATOM 882 C CA . ILE A 1 107 ? -34.432 27.473 46.996 1.00 61.81 107 ILE A CA 1
ATOM 883 C C . ILE A 1 107 ? -34.454 27.204 48.502 1.00 61.81 107 ILE A C 1
ATOM 885 O O . ILE A 1 107 ? -35.390 27.593 49.201 1.00 61.81 107 ILE A O 1
ATOM 889 N N . LEU A 1 108 ? -33.434 26.498 48.978 1.00 66.50 108 LEU A N 1
ATOM 890 C CA . LEU A 1 108 ? -33.323 26.081 50.368 1.00 66.50 108 LEU A CA 1
ATOM 891 C C . LEU A 1 108 ? -33.031 27.269 51.284 1.00 66.50 108 LEU A C 1
ATOM 893 O O . LEU A 1 108 ? -32.262 28.169 50.934 1.00 66.50 108 LEU A O 1
ATOM 897 N N . ALA A 1 109 ? -33.619 27.250 52.479 1.00 67.56 109 ALA A N 1
ATOM 898 C CA . ALA A 1 109 ? -33.294 28.219 53.515 1.00 67.56 109 ALA A CA 1
ATOM 899 C C . ALA A 1 109 ? -31.933 27.900 54.161 1.00 67.56 109 ALA A C 1
ATOM 901 O O . ALA A 1 109 ? -31.387 26.801 54.042 1.00 67.56 109 ALA A O 1
ATOM 902 N N . LYS A 1 110 ? -31.369 28.873 54.883 1.00 59.25 110 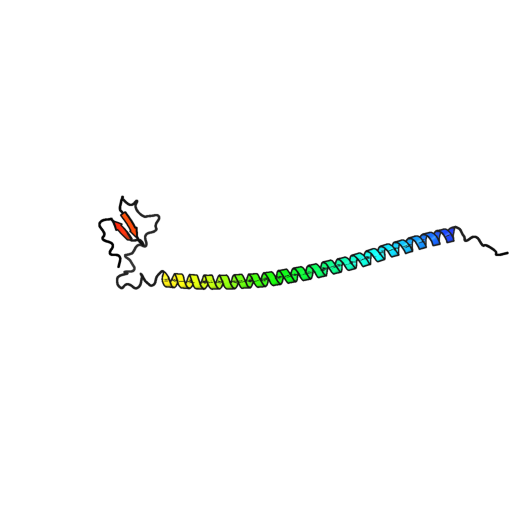LYS A N 1
ATOM 903 C CA . LYS A 1 110 ? -30.132 28.673 55.647 1.00 59.25 110 LYS A CA 1
ATOM 904 C C . LYS A 1 110 ? -30.336 27.534 56.659 1.00 59.25 110 LYS A C 1
ATOM 906 O O . LYS A 1 110 ? -31.242 27.615 57.482 1.00 59.25 110 LYS A O 1
ATOM 911 N N . ASN A 1 111 ? -29.457 26.530 56.620 1.00 66.00 111 ASN A N 1
ATOM 912 C CA . ASN A 1 111 ? -29.495 25.298 57.428 1.00 66.00 111 ASN A CA 1
ATOM 913 C C . ASN A 1 111 ? -30.518 24.234 56.985 1.00 66.00 111 ASN A C 1
ATOM 915 O O . ASN A 1 111 ? -30.901 23.373 57.781 1.00 66.00 111 ASN A O 1
ATOM 919 N N . GLU A 1 112 ? -30.927 24.272 55.719 1.00 72.19 112 GLU A N 1
ATOM 920 C CA . GLU A 1 112 ? -31.604 23.165 55.050 1.00 72.19 112 GLU A CA 1
ATOM 921 C C . GLU A 1 112 ? -30.728 22.602 53.927 1.00 72.19 112 GLU A C 1
ATOM 923 O O . GLU A 1 112 ? -29.893 23.301 53.350 1.00 72.19 112 GLU A O 1
ATOM 928 N N . GLY A 1 113 ? -30.930 21.333 53.590 1.00 70.19 113 GLY A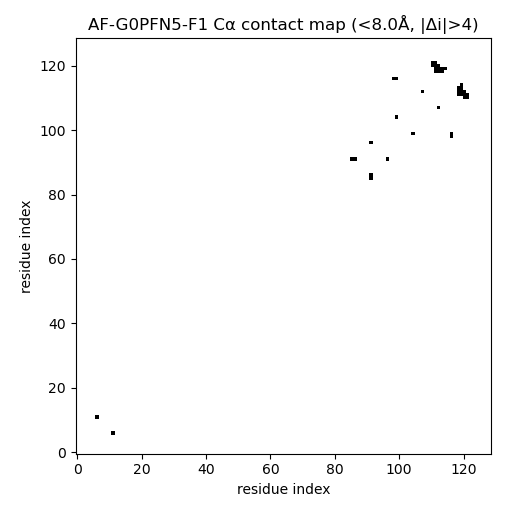 N 1
ATOM 929 C CA . GLY A 1 113 ? -30.213 20.671 52.507 1.00 70.19 113 GLY A CA 1
ATOM 930 C C . GLY A 1 113 ? -30.976 19.475 51.963 1.00 70.19 113 GLY A C 1
ATOM 931 O O . GLY A 1 113 ? -32.016 19.092 52.494 1.00 70.19 113 GLY A O 1
ATOM 932 N N . PHE A 1 114 ? -30.433 18.855 50.919 1.00 68.00 114 PHE A N 1
ATOM 933 C CA . PHE A 1 114 ? -30.876 17.541 50.466 1.00 68.00 114 PHE A CA 1
ATOM 934 C C . PHE A 1 114 ? -29.762 16.526 50.692 1.00 68.00 114 PHE A C 1
ATOM 936 O O . PHE A 1 114 ? -28.618 16.767 50.312 1.00 68.00 114 PHE A O 1
ATOM 943 N N . ILE A 1 115 ? -30.095 15.394 51.304 1.00 67.62 115 ILE A N 1
ATOM 944 C CA . ILE A 1 115 ? -29.202 14.238 51.431 1.00 67.62 115 ILE A CA 1
ATOM 945 C C . ILE A 1 115 ? -29.933 13.059 50.792 1.00 67.62 115 ILE A C 1
ATOM 947 O O . ILE A 1 115 ? -31.054 12.746 51.183 1.00 67.62 115 ILE A O 1
ATOM 951 N N . TYR A 1 116 ? -29.336 12.459 49.759 1.00 63.59 116 TYR A N 1
ATOM 952 C CA . TYR A 1 116 ? -29.916 11.340 48.995 1.00 63.59 116 TYR A CA 1
ATOM 953 C C . TYR A 1 116 ? -31.375 11.558 48.533 1.00 63.59 116 TYR A C 1
ATOM 955 O O . TYR A 1 116 ? -32.171 10.628 48.512 1.00 63.59 116 TYR A O 1
ATOM 963 N N . GLY A 1 117 ? -31.741 12.797 48.180 1.00 60.72 117 GLY A N 1
ATOM 964 C CA . GLY A 1 117 ? -33.092 13.151 47.717 1.00 60.72 117 GLY A CA 1
ATOM 965 C C . GLY A 1 117 ? -34.089 13.543 48.818 1.00 60.72 117 GLY A C 1
ATOM 966 O O . GLY A 1 117 ? -35.177 14.013 48.499 1.00 60.72 117 GLY A O 1
ATOM 967 N N . PHE A 1 118 ? -33.719 13.442 50.098 1.00 58.44 118 PHE A N 1
ATOM 968 C CA . PHE A 1 118 ? -34.558 13.849 51.230 1.00 58.44 118 PHE 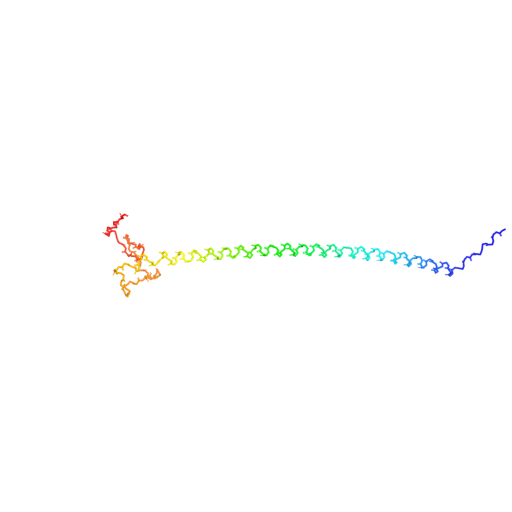A CA 1
ATOM 969 C C . PHE A 1 118 ? -34.178 15.242 51.732 1.00 58.44 118 PHE A C 1
ATOM 971 O O . PHE A 1 118 ? -32.996 15.530 51.934 1.00 58.44 118 PHE A O 1
ATOM 978 N N . ARG A 1 119 ? -35.174 16.110 51.957 1.00 66.94 119 ARG A N 1
ATOM 979 C CA . ARG A 1 119 ? -34.958 17.438 52.552 1.00 66.94 119 ARG A CA 1
ATOM 980 C C . ARG A 1 119 ? -34.657 17.281 54.042 1.00 66.94 119 ARG A C 1
ATOM 982 O O . ARG A 1 119 ? -35.483 16.753 54.782 1.00 66.94 119 ARG A O 1
ATOM 989 N N . TRP A 1 120 ? -33.503 17.761 54.487 1.00 73.00 120 TRP A N 1
ATOM 990 C CA . TRP A 1 120 ? -33.127 17.804 55.898 1.00 73.00 120 TRP A CA 1
ATOM 991 C C . TRP A 1 120 ? -33.099 19.249 56.406 1.00 73.00 120 TRP A C 1
ATOM 993 O O . TRP A 1 120 ? -32.812 20.176 55.646 1.00 73.00 120 TRP A O 1
ATOM 1003 N N . ASN A 1 121 ? -33.399 19.433 57.692 1.00 72.88 121 ASN A N 1
ATOM 1004 C CA . ASN A 1 121 ? -33.220 20.686 58.423 1.00 72.88 121 ASN A CA 1
ATOM 1005 C C . ASN A 1 121 ? -32.331 20.439 59.658 1.00 72.88 121 ASN A C 1
ATOM 1007 O O . ASN A 1 121 ? -32.124 19.297 60.066 1.00 72.88 121 ASN A O 1
ATOM 1011 N N . HIS A 1 122 ? -31.809 21.499 60.270 1.00 67.44 122 HIS A N 1
ATOM 1012 C CA . HIS A 1 122 ? -30.928 21.387 61.441 1.00 67.44 122 HIS A CA 1
ATOM 1013 C C . HIS A 1 122 ? -31.581 20.752 62.685 1.00 67.44 122 HIS A C 1
ATOM 1015 O O . HIS A 1 122 ? -30.879 20.292 63.582 1.00 67.44 122 HIS A O 1
ATOM 1021 N N . GLU A 1 123 ? -32.912 20.716 62.745 1.00 67.25 123 GLU A N 1
ATOM 1022 C CA . GLU A 1 123 ? -33.666 20.099 63.841 1.00 67.25 123 GLU A CA 1
ATOM 1023 C C . GLU A 1 123 ? -33.784 18.575 63.682 1.00 67.25 123 GLU A C 1
ATOM 1025 O O . GLU A 1 123 ? -33.951 17.854 64.671 1.00 67.25 123 GLU A O 1
ATOM 1030 N N . ASN A 1 124 ? -33.635 18.065 62.456 1.00 66.44 124 ASN A N 1
ATOM 1031 C CA . ASN A 1 124 ? -33.621 16.640 62.170 1.00 66.44 124 ASN A CA 1
ATOM 1032 C C . ASN A 1 124 ? -32.313 16.036 62.692 1.00 66.44 124 ASN A C 1
ATOM 1034 O O . ASN A 1 124 ? -31.236 16.215 62.121 1.00 66.44 124 ASN A O 1
ATOM 1038 N N . LYS A 1 125 ? -32.404 15.278 63.787 1.00 56.53 125 LYS A N 1
ATOM 1039 C CA . LYS A 1 125 ? -31.286 14.485 64.306 1.00 56.53 125 LYS A CA 1
ATOM 1040 C C . LYS A 1 125 ? -30.988 13.341 63.339 1.00 56.53 125 LYS A C 1
ATOM 1042 O O . LYS A 1 125 ? -31.652 12.309 63.371 1.00 56.53 125 LYS A O 1
ATOM 1047 N N . ILE A 1 126 ? -29.986 13.517 62.484 1.00 55.50 126 ILE A N 1
ATOM 1048 C CA . ILE A 1 126 ? -29.452 12.422 61.673 1.00 55.50 126 ILE A CA 1
ATOM 1049 C C . ILE A 1 126 ? -28.638 11.528 62.611 1.00 55.50 126 ILE A C 1
ATOM 1051 O O . ILE A 1 126 ? -27.526 11.873 63.008 1.00 55.50 126 ILE A O 1
ATOM 1055 N N . HIS A 1 127 ? -29.208 10.390 62.999 1.00 46.41 127 HIS A N 1
ATOM 1056 C CA . HIS A 1 127 ? -28.443 9.326 63.636 1.00 46.41 127 HIS A CA 1
ATOM 1057 C C . HIS A 1 127 ? -27.611 8.633 62.556 1.00 46.41 127 HIS A C 1
ATOM 1059 O O . HIS A 1 127 ? -28.149 7.913 61.720 1.00 46.41 127 HIS A O 1
ATOM 1065 N N . ILE A 1 128 ? -26.304 8.889 62.554 1.00 40.25 128 ILE A N 1
ATOM 1066 C CA . ILE A 1 128 ? -25.352 8.096 61.776 1.00 40.25 128 ILE A CA 1
ATOM 1067 C C . ILE A 1 128 ? -25.126 6.812 62.582 1.00 40.25 128 ILE A C 1
ATOM 1069 O O . ILE A 1 128 ? -24.623 6.887 63.704 1.00 40.25 128 ILE A O 1
ATOM 1073 N N . VAL A 1 129 ? -25.585 5.679 62.047 1.00 34.56 129 VAL A N 1
ATOM 1074 C CA . VAL A 1 129 ? -25.303 4.332 62.576 1.00 34.56 129 VAL A CA 1
ATOM 1075 C C . VAL A 1 129 ? -23.956 3.865 62.047 1.00 34.56 129 VAL A C 1
ATOM 1077 O O . VAL A 1 129 ? -23.722 4.055 60.832 1.00 34.56 129 VAL A O 1
#

Secondary structure (DSSP, 8-state):
-----PPPHHHHHHHHHHHHHHHHHHHHHHHHHHHHHHHHHHHHHHHHHHHHHHHHHHHHHHHHHHHHHHHHHHHHHHHHHTTTTTTTSTT--TTT-----GGGPPPPPTTEEEETTEEEETTS-----

Organism: Caenorhabditis brenner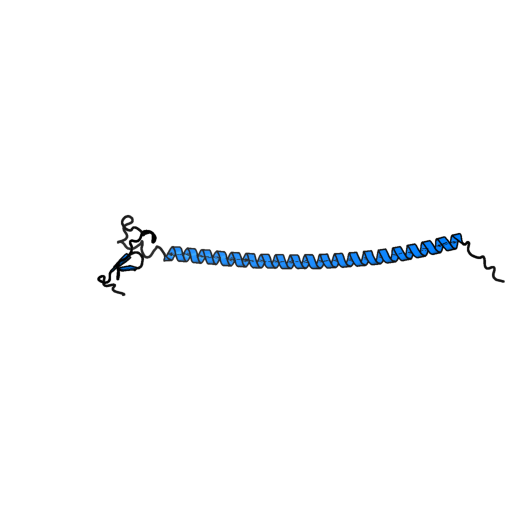i (NCBI:txid135651)

Solvent-accessible surface area (backbone atoms only — not comparable to full-atom values): 7954 Å² total; per-residue (Å²): 132,83,84,77,76,78,74,54,68,67,59,54,50,52,50,54,52,47,54,53,48,52,53,49,50,50,54,51,48,54,49,49,56,52,49,52,52,53,51,51,53,52,48,55,56,46,52,56,50,49,54,53,48,54,51,50,49,54,54,49,53,53,52,50,53,54,50,50,55,50,49,52,52,48,53,55,49,48,62,57,66,74,46,64,77,65,66,68,41,96,79,55,58,96,84,78,75,76,83,73,61,81,92,72,62,76,87,71,57,95,66,43,50,71,58,97,86,42,82,45,44,80,84,60,81,79,79,84,127

Foldseek 3Di:
DDPPPPPDPVVVVVVVVVVVVVVVVVVVVVVVVVVVVVVVVVVVVVVVVVVVVVVVVVVVVVVVVVVVVVVVVVVVVCVVPPPPPPCPDPPDDPPPDDQDDPVPDPDDDPQWDDDPSDIDHPVDPPDDD

Sequence (129 aa):
MVNGEEEDPNVRYWKTKYDLLLADYGRTKELAESLETKLLEIVEEHEKREEQKDERIRELEKTVDEANRRIEQLEAACTRSSIDGITRSPEFHAGEHLICEYHKLPILAKNEGFIYGFRWNHENKIHIV